Protein AF-A0A848W5V4-F1 (afdb_monomer_lite)

pLDDT: mean 82.14, std 10.91, range [45.38, 94.44]

Secondary structure (DSSP, 8-state):
-HHHHHHHHHHHHHHHHHHHHHSSS-HHHHHHHHHHHHHT--HHHHHHHHHHHHHHTT-SS--HHHHHHHHHHHHHHHHHTT--

Foldseek 3Di:
DVVVVVVVVVVVVVQVVCCVVQVDPQLLSLQLVLQCVVPVDDSVVSSVVLCVVLVVVVCPPDDSVSSNVSSCVSVVVVVVVPDD

Radius of gyration: 15.07 Å; chains: 1; bounding box: 23×45×31 Å

Structure (mmCIF, N/CA/C/O backbone):
data_AF-A0A848W5V4-F1
#
_entry.id   AF-A0A848W5V4-F1
#
loop_
_atom_site.group_PDB
_atom_site.id
_atom_site.type_symbol
_atom_site.label_atom_id
_atom_site.label_alt_id
_atom_site.label_comp_id
_atom_site.label_asym_id
_atom_site.label_entity_id
_atom_site.label_seq_id
_atom_site.pdbx_PDB_ins_code
_atom_site.Cartn_x
_atom_site.Cartn_y
_atom_site.Cartn_z
_atom_site.occupancy
_atom_site.B_iso_or_equiv
_atom_site.auth_seq_id
_atom_site.auth_comp_id
_atom_site.auth_asym_id
_atom_site.auth_atom_id
_atom_site.pdbx_PDB_model_num
ATOM 1 N N . MET A 1 1 ? 7.035 -33.197 7.526 1.00 68.31 1 MET A N 1
ATOM 2 C CA . MET A 1 1 ? 5.608 -33.235 7.117 1.00 68.31 1 MET A CA 1
ATOM 3 C C . MET A 1 1 ? 4.696 -32.379 7.995 1.00 68.31 1 MET A C 1
ATOM 5 O O . MET A 1 1 ? 4.068 -31.497 7.433 1.00 68.31 1 MET A O 1
ATOM 9 N N . ARG A 1 2 ? 4.654 -32.534 9.333 1.00 81.75 2 ARG A N 1
ATOM 10 C CA . ARG A 1 2 ? 3.810 -31.682 10.215 1.00 81.75 2 ARG A CA 1
ATOM 11 C C . ARG A 1 2 ? 3.998 -30.170 10.008 1.00 81.75 2 ARG A C 1
ATOM 13 O O . ARG A 1 2 ? 3.015 -29.446 9.942 1.00 81.75 2 ARG A O 1
ATOM 20 N N . TRP A 1 3 ? 5.237 -29.712 9.832 1.00 90.19 3 TRP A N 1
ATOM 21 C CA . TRP A 1 3 ? 5.531 -28.297 9.578 1.00 90.19 3 TRP A CA 1
ATOM 22 C C . TRP A 1 3 ? 4.993 -27.790 8.240 1.00 90.19 3 TRP A C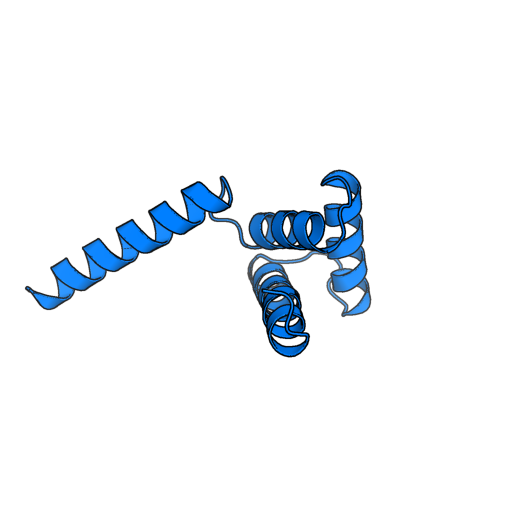 1
ATOM 24 O O . TRP A 1 3 ? 4.468 -26.690 8.180 1.00 90.19 3 TRP A O 1
ATOM 34 N N . ILE A 1 4 ? 5.052 -28.611 7.189 1.00 90.44 4 ILE A N 1
ATOM 35 C CA . ILE A 1 4 ? 4.543 -28.249 5.857 1.00 90.44 4 ILE A CA 1
ATOM 36 C C . ILE A 1 4 ? 3.026 -28.044 5.914 1.00 90.44 4 ILE A C 1
ATOM 38 O O . ILE A 1 4 ? 2.514 -27.069 5.376 1.00 90.44 4 ILE A O 1
ATOM 42 N N . VAL A 1 5 ? 2.316 -28.928 6.623 1.00 90.38 5 VAL A N 1
ATOM 43 C CA . VAL A 1 5 ? 0.865 -28.807 6.829 1.00 90.38 5 VAL A CA 1
ATOM 44 C C . VAL A 1 5 ? 0.530 -27.536 7.611 1.00 90.38 5 VAL A C 1
ATOM 46 O O . VAL A 1 5 ? -0.365 -26.798 7.215 1.00 90.38 5 VAL A O 1
ATOM 49 N N . LEU A 1 6 ? 1.281 -27.236 8.673 1.00 93.50 6 LEU A N 1
ATOM 50 C CA . LEU A 1 6 ? 1.124 -25.995 9.439 1.00 93.50 6 LEU A CA 1
ATOM 51 C C . LEU A 1 6 ? 1.338 -24.743 8.576 1.00 93.50 6 LEU A C 1
ATOM 53 O O . LEU A 1 6 ? 0.522 -23.827 8.626 1.00 93.50 6 LEU A O 1
ATOM 57 N N . PHE A 1 7 ? 2.389 -24.723 7.754 1.00 92.25 7 PHE A N 1
ATOM 58 C CA . PHE A 1 7 ? 2.662 -23.620 6.829 1.00 92.25 7 PHE A CA 1
ATOM 59 C C . PHE A 1 7 ? 1.541 -23.429 5.805 1.00 92.25 7 PHE A C 1
ATOM 61 O O . PHE A 1 7 ? 1.143 -22.296 5.543 1.00 92.25 7 PHE A O 1
ATOM 68 N N . LEU A 1 8 ? 0.999 -24.520 5.261 1.00 92.19 8 LEU A N 1
ATOM 69 C CA . LEU A 1 8 ? -0.126 -24.466 4.328 1.00 92.19 8 LEU A CA 1
ATOM 70 C C . LEU A 1 8 ? -1.380 -23.880 4.978 1.00 92.19 8 LEU A C 1
ATOM 72 O O . LEU A 1 8 ? -2.005 -22.994 4.402 1.00 92.19 8 LEU A O 1
ATOM 76 N N . VAL A 1 9 ? -1.722 -24.327 6.188 1.00 93.50 9 VAL A N 1
ATOM 77 C CA . VAL A 1 9 ? -2.881 -23.799 6.923 1.00 93.50 9 VAL A CA 1
ATOM 78 C C . VAL A 1 9 ? -2.705 -22.307 7.218 1.00 93.50 9 VAL A C 1
ATOM 80 O O . VAL A 1 9 ? -3.637 -21.535 7.008 1.00 93.50 9 VAL A O 1
ATOM 83 N N . LEU A 1 10 ? -1.507 -21.886 7.635 1.00 94.44 10 LEU A N 1
ATOM 84 C CA . LEU A 1 10 ? -1.186 -20.474 7.868 1.00 94.44 10 LEU A CA 1
ATOM 85 C C . LEU A 1 10 ? -1.298 -19.631 6.594 1.00 94.44 10 LEU A C 1
ATOM 87 O O . LEU A 1 10 ? -1.893 -18.559 6.639 1.00 94.44 10 LEU A O 1
ATOM 91 N N . MET A 1 11 ? -0.775 -20.112 5.462 1.00 90.94 11 MET A N 1
ATOM 92 C CA . MET A 1 11 ? -0.894 -19.407 4.182 1.00 90.94 11 MET A CA 1
ATOM 93 C C . MET A 1 11 ? -2.353 -19.247 3.760 1.00 90.94 11 MET A C 1
ATOM 95 O O . MET A 1 11 ? -2.765 -18.142 3.419 1.00 90.94 11 MET A O 1
ATOM 99 N N . VAL A 1 12 ? -3.152 -20.316 3.833 1.00 91.81 12 VAL A N 1
ATOM 100 C CA . VAL A 1 12 ? -4.574 -20.264 3.462 1.00 91.81 12 VAL A CA 1
ATOM 101 C C . VAL A 1 12 ? -5.344 -19.316 4.381 1.00 91.81 12 VAL A C 1
ATOM 103 O O . VAL A 1 12 ? -6.132 -18.506 3.897 1.00 91.81 12 VAL A O 1
ATOM 106 N N . ALA A 1 13 ? -5.092 -19.366 5.691 1.00 91.62 13 ALA A N 1
ATOM 107 C CA . ALA A 1 13 ? -5.720 -18.462 6.648 1.00 91.62 13 ALA A CA 1
ATOM 108 C C . ALA A 1 13 ? -5.335 -16.996 6.392 1.00 91.62 13 ALA A C 1
ATOM 110 O O . ALA A 1 13 ? -6.209 -16.131 6.387 1.00 91.62 13 ALA A O 1
ATOM 111 N N . ALA A 1 14 ? -4.055 -16.718 6.126 1.00 87.75 14 ALA A N 1
ATOM 112 C CA . ALA A 1 14 ? -3.574 -15.375 5.822 1.00 87.75 14 ALA A CA 1
ATOM 113 C C . ALA A 1 14 ? -4.201 -14.834 4.531 1.00 87.75 14 ALA A C 1
ATOM 115 O O . ALA A 1 14 ? -4.786 -13.755 4.544 1.00 87.75 14 ALA A O 1
ATOM 116 N N . SER A 1 15 ? -4.163 -15.602 3.439 1.00 87.88 15 SER A N 1
ATOM 117 C CA . SER A 1 15 ? -4.790 -15.207 2.175 1.00 87.88 15 SER A CA 1
ATOM 118 C C . SER A 1 15 ? -6.301 -15.020 2.316 1.00 87.88 15 SER A C 1
ATOM 120 O O . SER A 1 15 ? -6.848 -14.066 1.767 1.00 87.88 15 SER A O 1
ATOM 122 N N . GLY A 1 16 ? -6.970 -15.884 3.084 1.00 88.06 16 GLY A N 1
ATOM 123 C CA . GLY A 1 16 ? -8.396 -15.761 3.382 1.00 88.06 16 GLY A CA 1
ATOM 124 C C . GLY A 1 16 ? -8.723 -14.485 4.157 1.00 88.06 16 GLY A C 1
ATOM 125 O O . GLY A 1 16 ? -9.637 -13.758 3.776 1.00 88.06 16 GLY A O 1
ATOM 126 N N . ALA A 1 17 ? -7.943 -14.165 5.191 1.00 87.38 17 ALA A N 1
ATOM 127 C CA . ALA A 1 17 ? -8.103 -12.937 5.969 1.00 87.38 17 ALA A CA 1
ATOM 128 C C . ALA A 1 17 ? -7.871 -11.684 5.112 1.00 87.38 17 ALA A C 1
ATOM 130 O O . ALA A 1 17 ? -8.656 -10.737 5.160 1.00 87.38 17 ALA A O 1
ATOM 131 N N . THR A 1 18 ? -6.831 -11.692 4.276 1.00 87.00 18 THR A N 1
ATOM 132 C CA . THR A 1 18 ? -6.545 -10.594 3.349 1.00 87.00 18 THR A CA 1
ATOM 133 C C . THR A 1 18 ? -7.665 -10.416 2.329 1.00 87.00 18 THR A C 1
ATOM 135 O O . THR A 1 18 ? -8.112 -9.295 2.096 1.00 87.00 18 THR A O 1
ATOM 138 N N . PHE A 1 19 ? -8.169 -11.507 1.752 1.00 88.88 19 PHE A N 1
ATOM 139 C CA . PHE A 1 19 ? -9.275 -11.442 0.804 1.00 88.88 19 PHE A CA 1
ATOM 140 C C . PHE A 1 19 ? -10.571 -10.956 1.465 1.00 88.88 19 PHE A C 1
ATOM 142 O O . PHE A 1 19 ? -11.283 -10.154 0.873 1.00 88.88 19 PHE A O 1
ATOM 149 N N . ALA A 1 20 ? -10.863 -11.367 2.700 1.00 88.69 20 ALA A N 1
ATOM 150 C CA . ALA A 1 20 ? -12.032 -10.884 3.435 1.00 88.69 20 ALA A CA 1
ATOM 151 C C . ALA A 1 20 ? -11.952 -9.377 3.744 1.00 88.69 20 ALA A C 1
ATOM 153 O O . ALA A 1 20 ? -12.956 -8.679 3.633 1.00 88.69 20 ALA A O 1
ATOM 154 N N . GLY A 1 21 ? -10.766 -8.863 4.089 1.00 83.69 21 GLY A N 1
ATOM 155 C CA . GLY A 1 21 ? -10.567 -7.435 4.359 1.00 83.69 21 GLY A CA 1
ATOM 156 C C . GLY A 1 21 ? -10.561 -6.565 3.099 1.00 83.69 21 GLY A C 1
ATOM 157 O O . GLY A 1 21 ? -11.065 -5.443 3.108 1.00 83.69 21 GLY A O 1
ATOM 158 N N . TYR A 1 22 ? -10.014 -7.083 1.996 1.00 85.00 22 TYR A N 1
ATOM 159 C CA . TYR A 1 22 ? -9.751 -6.288 0.799 1.00 85.00 22 TYR A CA 1
ATOM 160 C C . TYR A 1 22 ? -10.508 -6.710 -0.464 1.00 85.00 22 TYR A C 1
ATOM 162 O O . TYR A 1 22 ? -10.304 -6.113 -1.516 1.00 85.00 22 TYR A O 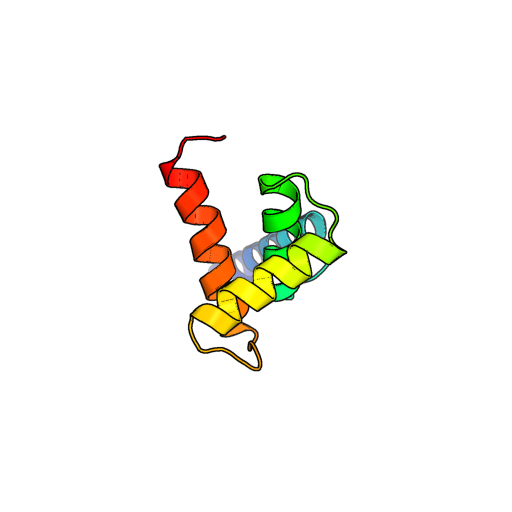1
ATOM 170 N N . GLY A 1 23 ? -11.326 -7.758 -0.435 1.00 84.81 23 GLY A N 1
ATOM 171 C CA . GLY A 1 23 ? -12.036 -8.285 -1.612 1.00 84.81 23 GLY A CA 1
ATOM 172 C C . GLY A 1 23 ? -11.143 -8.665 -2.806 1.00 84.81 23 GLY A C 1
ATOM 173 O O . GLY A 1 23 ? -11.644 -8.917 -3.897 1.00 84.81 23 GLY A O 1
ATOM 174 N N . SER A 1 24 ? -9.820 -8.645 -2.634 1.00 88.00 24 SER A N 1
ATOM 175 C CA . SER A 1 24 ? -8.811 -8.833 -3.669 1.00 88.00 24 SER A CA 1
ATOM 176 C C . SER A 1 24 ? -7.485 -9.203 -3.016 1.00 88.00 24 SER A C 1
ATOM 178 O O . SER A 1 24 ? -7.175 -8.741 -1.918 1.00 88.00 24 SER A O 1
ATOM 180 N N . LEU A 1 25 ? -6.674 -9.995 -3.715 1.00 85.31 25 LEU A N 1
ATOM 181 C CA . LEU A 1 25 ? -5.282 -10.268 -3.346 1.00 85.31 25 LEU A CA 1
ATOM 182 C C . LEU A 1 25 ? -4.292 -9.314 -4.040 1.00 85.31 25 LEU A C 1
ATOM 184 O O . LEU A 1 25 ? -3.085 -9.515 -3.950 1.00 85.31 25 LEU A O 1
ATOM 188 N N . SER A 1 26 ? -4.783 -8.289 -4.748 1.00 87.62 26 SER A N 1
ATOM 189 C CA . SER A 1 26 ? -3.930 -7.305 -5.416 1.00 87.62 26 SER A CA 1
ATOM 190 C C . SER A 1 26 ? -3.480 -6.194 -4.450 1.00 87.62 26 SER A C 1
ATOM 192 O O . SER A 1 26 ? -4.330 -5.477 -3.909 1.00 87.62 26 SER A O 1
ATOM 194 N N . PRO A 1 27 ? -2.160 -5.965 -4.287 1.00 85.00 27 PRO A N 1
ATOM 195 C CA . PRO A 1 27 ? -1.632 -4.918 -3.406 1.00 85.00 27 PRO A CA 1
ATOM 196 C C . PRO A 1 27 ? -2.143 -3.518 -3.752 1.00 85.00 27 PRO A C 1
ATOM 198 O O . PRO A 1 27 ? -2.377 -2.695 -2.872 1.00 85.00 27 PRO A O 1
ATOM 201 N N . CYS A 1 28 ? -2.393 -3.256 -5.037 1.00 86.31 28 CYS A N 1
ATOM 202 C CA . CYS A 1 28 ? -2.952 -1.982 -5.480 1.00 86.31 28 CYS A CA 1
ATOM 203 C C . CYS A 1 28 ? -4.361 -1.741 -4.921 1.00 86.31 28 CYS A C 1
ATOM 205 O O . CYS A 1 28 ? -4.689 -0.616 -4.558 1.00 86.31 28 CYS A O 1
ATOM 207 N N . ARG A 1 29 ? -5.197 -2.783 -4.799 1.00 88.69 29 ARG A N 1
ATOM 208 C CA . ARG A 1 29 ? -6.523 -2.646 -4.179 1.00 88.69 29 ARG A CA 1
ATOM 209 C C . ARG A 1 29 ? -6.370 -2.395 -2.676 1.00 88.69 29 ARG A C 1
ATOM 211 O O . ARG A 1 29 ? -7.107 -1.584 -2.121 1.00 88.69 29 ARG A O 1
ATOM 218 N N . TRP A 1 30 ? -5.400 -3.040 -2.025 1.00 89.94 30 TRP A N 1
ATOM 219 C CA . TRP A 1 30 ? -5.130 -2.818 -0.599 1.00 89.94 30 TRP A CA 1
ATOM 220 C C . TRP A 1 30 ? -4.770 -1.359 -0.324 1.00 89.94 30 TRP A C 1
ATOM 222 O O . TRP A 1 30 ? -5.362 -0.737 0.555 1.00 89.94 30 TRP A O 1
ATOM 232 N N . LEU A 1 31 ? -3.884 -0.791 -1.150 1.00 88.19 31 LEU A N 1
ATOM 233 C CA . LEU A 1 31 ? -3.506 0.620 -1.104 1.00 88.19 31 LEU A CA 1
ATOM 234 C C . LEU A 1 31 ? -4.709 1.554 -1.245 1.00 88.19 31 LEU A C 1
ATOM 236 O O . LEU A 1 31 ? -4.853 2.471 -0.441 1.00 88.19 31 LEU A O 1
ATOM 240 N N . VAL A 1 32 ? -5.577 1.331 -2.238 1.00 89.12 32 VAL A N 1
ATOM 241 C CA . VAL A 1 32 ? -6.744 2.198 -2.472 1.00 89.12 32 VAL A CA 1
ATOM 242 C C . VAL A 1 32 ? -7.685 2.196 -1.274 1.00 89.12 32 VAL A C 1
ATOM 244 O O . VAL A 1 32 ? -8.118 3.264 -0.850 1.00 89.12 32 VAL A O 1
ATOM 247 N N . VAL A 1 33 ? -7.972 1.025 -0.704 1.00 88.88 33 VAL A N 1
ATOM 248 C CA . VAL A 1 33 ? -8.922 0.937 0.409 1.00 88.88 33 VAL A CA 1
ATOM 249 C C . VAL A 1 33 ? -8.363 1.463 1.715 1.00 88.88 33 VAL A C 1
ATOM 251 O O . VAL A 1 33 ? -9.076 2.190 2.401 1.00 88.88 33 VAL A O 1
ATOM 254 N N . ASP A 1 34 ? -7.091 1.219 2.020 1.00 87.31 34 ASP A N 1
ATOM 255 C CA . ASP A 1 34 ? -6.477 1.848 3.192 1.00 87.31 34 ASP A CA 1
ATOM 256 C C . ASP A 1 34 ? -6.361 3.370 3.009 1.00 87.31 34 ASP A C 1
ATOM 258 O O . ASP A 1 34 ? -6.616 4.129 3.940 1.00 87.31 34 ASP A O 1
ATOM 262 N N . THR A 1 35 ? -6.053 3.849 1.798 1.00 85.56 35 THR A N 1
ATOM 263 C CA . THR A 1 35 ? -6.005 5.293 1.511 1.00 85.56 35 THR A CA 1
ATOM 264 C C . THR A 1 35 ? -7.383 5.934 1.662 1.00 85.56 35 THR A C 1
ATOM 266 O O . THR A 1 35 ? -7.496 7.006 2.259 1.00 85.56 35 THR A O 1
ATOM 269 N N . ALA A 1 36 ? -8.437 5.288 1.155 1.00 88.06 36 ALA A N 1
ATOM 270 C CA . ALA A 1 36 ? -9.815 5.746 1.310 1.00 88.06 36 ALA A CA 1
ATOM 271 C C . ALA A 1 36 ? -10.224 5.780 2.791 1.00 88.06 36 ALA A C 1
ATOM 273 O O . ALA A 1 36 ? -10.740 6.795 3.257 1.00 88.06 36 ALA A O 1
ATOM 274 N N . ALA A 1 37 ? -9.910 4.723 3.546 1.00 86.50 37 ALA A N 1
ATOM 275 C CA . ALA A 1 37 ? -10.194 4.638 4.976 1.00 86.50 37 ALA A CA 1
ATOM 276 C C . ALA A 1 37 ? -9.464 5.722 5.787 1.00 86.50 37 ALA A C 1
ATOM 278 O O . ALA A 1 37 ? -10.067 6.342 6.659 1.00 86.50 37 ALA A O 1
ATOM 279 N N . HIS A 1 38 ? -8.196 6.004 5.473 1.00 82.44 38 HIS A N 1
ATOM 280 C CA . HIS A 1 38 ? -7.408 7.014 6.184 1.00 82.44 38 HIS A CA 1
ATOM 281 C C . HIS A 1 38 ? -7.803 8.455 5.858 1.00 82.44 38 HIS A C 1
ATOM 283 O O . HIS A 1 38 ? -7.704 9.331 6.712 1.00 82.44 38 HIS A O 1
ATOM 289 N N . THR A 1 39 ? -8.211 8.728 4.620 1.00 81.50 39 THR A N 1
ATOM 290 C CA . THR A 1 39 ? -8.494 10.100 4.167 1.00 81.50 39 THR A CA 1
ATOM 291 C C . THR A 1 39 ? -9.977 10.464 4.209 1.00 81.50 39 THR A C 1
ATOM 293 O O . THR A 1 39 ? -10.311 11.635 4.041 1.00 81.50 39 THR A O 1
ATOM 296 N N . GLY A 1 40 ? -10.870 9.485 4.393 1.00 85.00 40 GLY A N 1
ATOM 297 C CA . GLY A 1 40 ? -12.318 9.668 4.261 1.00 85.00 40 GLY A CA 1
ATOM 298 C C . GLY A 1 40 ? -12.763 9.987 2.828 1.00 85.00 40 GLY A C 1
ATOM 299 O O . GLY A 1 40 ? -13.889 10.434 2.615 1.00 85.00 40 GLY A O 1
ATOM 300 N N . LEU A 1 41 ? -11.878 9.803 1.841 1.00 86.50 41 LEU A N 1
ATOM 301 C CA . LEU A 1 41 ? -12.154 10.096 0.439 1.00 86.50 41 LEU A CA 1
ATOM 302 C C . LEU A 1 41 ? -12.878 8.922 -0.234 1.00 86.50 41 LEU A C 1
ATOM 304 O O . LEU A 1 41 ? -12.602 7.763 0.080 1.00 86.50 41 LEU A O 1
ATOM 308 N N . PRO A 1 42 ? -13.749 9.196 -1.222 1.00 88.81 42 PRO A N 1
ATOM 309 C CA . PRO A 1 42 ? -14.321 8.145 -2.053 1.00 88.81 42 PRO A CA 1
ATOM 310 C C . PRO A 1 42 ? -13.224 7.408 -2.835 1.00 88.81 42 PRO A C 1
ATOM 312 O O . PRO A 1 42 ? -12.214 8.003 -3.223 1.00 88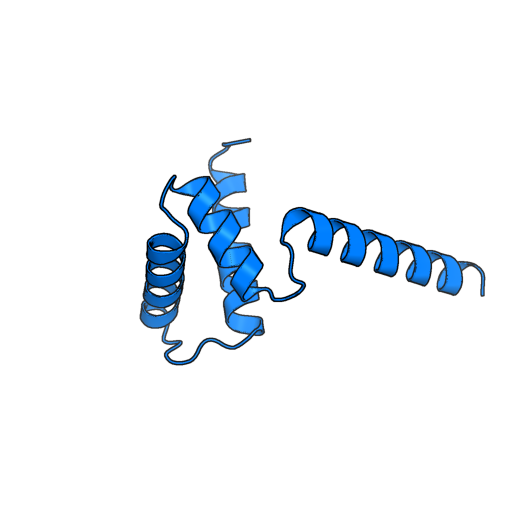.81 42 PRO A O 1
ATOM 315 N N . GLU A 1 43 ? -13.438 6.117 -3.110 1.00 85.00 43 GLU A N 1
ATOM 316 C CA . GLU A 1 43 ? -12.428 5.230 -3.713 1.00 85.00 43 GLU A CA 1
ATOM 317 C C . GLU A 1 43 ? -11.854 5.759 -5.036 1.00 85.00 43 GLU A C 1
ATOM 319 O O . GLU A 1 43 ? -10.665 5.596 -5.307 1.00 85.00 43 GLU A O 1
ATOM 324 N N . SER A 1 44 ? -12.661 6.453 -5.844 1.00 85.31 44 SER A N 1
ATOM 325 C CA . SER A 1 44 ? -12.208 7.078 -7.091 1.00 85.31 44 SER A CA 1
ATOM 326 C C . SER A 1 44 ? -11.115 8.121 -6.844 1.00 85.31 44 SER A C 1
ATOM 328 O O . SER A 1 44 ? -10.077 8.104 -7.507 1.00 85.31 44 SER A O 1
ATOM 330 N N . VAL A 1 45 ? -11.291 8.975 -5.836 1.00 86.44 45 VAL A N 1
ATOM 331 C CA . VAL A 1 45 ? -10.320 10.012 -5.466 1.00 86.44 45 VAL A CA 1
ATOM 332 C C . VAL A 1 45 ? -9.133 9.399 -4.727 1.00 86.44 45 VAL A C 1
ATOM 334 O O . VAL A 1 45 ? -7.995 9.786 -4.986 1.00 86.44 45 VAL A O 1
ATOM 337 N N . ALA A 1 46 ? -9.361 8.401 -3.870 1.00 86.62 46 ALA A N 1
ATOM 338 C CA . ALA A 1 46 ? -8.284 7.662 -3.212 1.00 86.62 46 ALA A CA 1
ATOM 339 C C . ALA A 1 46 ? -7.371 6.958 -4.230 1.00 86.62 46 ALA A C 1
ATOM 341 O O . ALA A 1 46 ? -6.150 7.002 -4.099 1.00 86.62 46 ALA A O 1
ATOM 342 N N . SER A 1 47 ? -7.943 6.379 -5.290 1.00 85.12 47 SER A N 1
ATOM 343 C CA . SER A 1 47 ? -7.176 5.745 -6.365 1.00 85.12 47 SER A CA 1
ATOM 344 C C . SER A 1 47 ? -6.364 6.748 -7.184 1.00 85.12 47 SER A C 1
ATOM 346 O O . SER A 1 47 ? -5.196 6.496 -7.479 1.00 85.12 47 SER A O 1
ATOM 348 N N . ALA A 1 48 ? -6.940 7.915 -7.487 1.00 85.56 48 ALA A N 1
ATOM 349 C CA . ALA A 1 48 ? -6.229 8.995 -8.158 1.00 85.56 48 ALA A CA 1
ATOM 350 C C . ALA A 1 48 ? -5.084 9.525 -7.286 1.00 85.56 48 ALA A C 1
ATOM 352 O O . ALA A 1 48 ? -3.978 9.717 -7.780 1.00 85.56 48 ALA A O 1
ATOM 353 N N . ARG A 1 49 ? -5.319 9.689 -5.979 1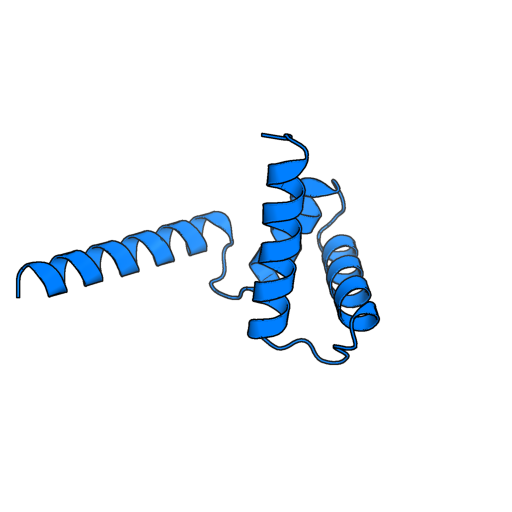.00 84.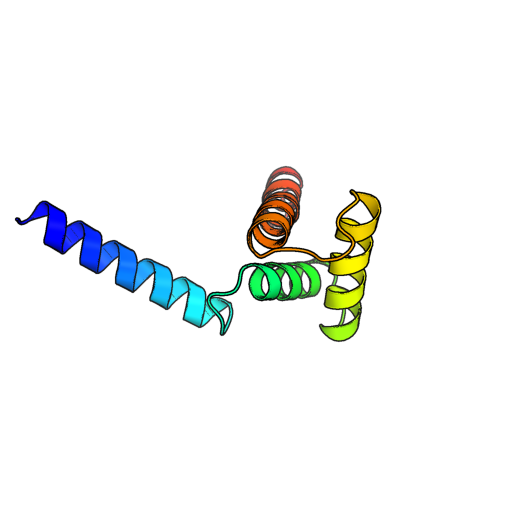25 49 ARG A N 1
ATOM 354 C CA . ARG A 1 49 ? -4.302 10.115 -5.012 1.00 84.25 49 ARG A CA 1
ATOM 355 C C . ARG A 1 49 ? -3.165 9.105 -4.899 1.00 84.25 49 ARG A C 1
ATOM 357 O O . ARG A 1 49 ? -2.011 9.508 -4.931 1.00 84.25 49 ARG A O 1
ATOM 364 N N . ALA A 1 50 ? -3.481 7.814 -4.808 1.00 83.69 50 ALA A N 1
ATOM 365 C CA . ALA A 1 50 ? -2.481 6.753 -4.759 1.00 83.69 50 ALA A CA 1
ATOM 366 C C . ALA A 1 50 ? -1.612 6.740 -6.027 1.00 83.69 50 ALA A C 1
ATOM 368 O O . ALA A 1 50 ? -0.392 6.651 -5.939 1.00 83.69 50 ALA A O 1
ATOM 369 N N . ARG A 1 51 ? -2.223 6.891 -7.210 1.00 81.75 51 ARG A N 1
ATOM 370 C CA . ARG A 1 51 ? -1.488 6.998 -8.481 1.00 81.75 51 ARG A CA 1
ATOM 371 C C . ARG A 1 51 ? -0.660 8.273 -8.581 1.00 81.75 51 ARG A C 1
ATOM 373 O O . ARG A 1 51 ? 0.456 8.213 -9.071 1.00 81.75 51 ARG A O 1
ATOM 380 N N . ALA A 1 52 ? -1.183 9.402 -8.111 1.00 83.75 52 ALA A N 1
ATOM 381 C CA . ALA A 1 52 ? -0.447 10.661 -8.090 1.00 83.75 52 ALA A CA 1
ATOM 382 C C . ALA A 1 52 ? 0.777 10.579 -7.166 1.00 83.75 52 ALA A C 1
ATOM 384 O O . ALA A 1 52 ? 1.852 11.022 -7.553 1.00 83.75 52 ALA A O 1
ATOM 385 N N . ASP A 1 53 ? 0.638 9.966 -5.986 1.00 82.19 53 ASP A N 1
ATOM 386 C CA . ASP A 1 53 ? 1.765 9.723 -5.082 1.00 82.19 53 ASP A CA 1
ATOM 387 C C . ASP A 1 53 ? 2.831 8.836 -5.740 1.00 82.19 53 ASP A C 1
ATOM 389 O O . ASP A 1 53 ? 4.008 9.178 -5.716 1.00 82.19 53 ASP A O 1
ATOM 393 N N . MET A 1 54 ? 2.428 7.751 -6.406 1.00 82.38 54 MET A N 1
ATOM 394 C CA . MET A 1 54 ? 3.351 6.876 -7.144 1.00 82.38 54 MET A CA 1
ATOM 395 C C . MET A 1 54 ? 4.037 7.604 -8.313 1.00 82.38 54 MET A C 1
ATOM 397 O O . MET A 1 54 ? 5.257 7.536 -8.451 1.00 82.38 54 MET A O 1
ATOM 401 N N . ALA A 1 55 ? 3.295 8.405 -9.080 1.00 83.50 55 ALA A N 1
ATOM 402 C CA . ALA A 1 55 ? 3.849 9.201 -10.174 1.00 83.50 55 ALA A CA 1
ATOM 403 C C . ALA A 1 55 ? 4.885 10.231 -9.689 1.00 83.50 55 ALA A C 1
ATOM 405 O O . ALA A 1 55 ? 5.890 10.455 -10.362 1.00 83.50 55 ALA A O 1
ATOM 406 N N . LEU A 1 56 ? 4.690 10.823 -8.503 1.00 81.88 56 LEU A N 1
ATOM 407 C CA . LEU A 1 56 ? 5.670 11.722 -7.877 1.00 81.88 56 LEU A CA 1
ATOM 408 C C . LEU A 1 56 ? 6.971 11.008 -7.480 1.00 81.88 56 LEU A C 1
ATOM 410 O O . LEU A 1 56 ? 8.011 11.656 -7.386 1.00 81.88 56 LEU A O 1
ATOM 414 N N . HIS A 1 57 ? 6.925 9.691 -7.274 1.00 77.06 57 HIS A N 1
ATOM 415 C CA . HIS A 1 57 ? 8.097 8.859 -6.996 1.00 77.06 57 HIS A CA 1
ATOM 416 C C . HIS A 1 57 ? 8.728 8.258 -8.266 1.00 77.06 57 HIS A C 1
ATOM 418 O O . HIS A 1 57 ? 9.741 7.570 -8.168 1.00 77.06 57 HIS A O 1
ATOM 424 N N . GLY A 1 58 ? 8.195 8.580 -9.453 1.00 75.62 58 GLY A N 1
ATOM 425 C CA . GLY A 1 58 ? 8.732 8.159 -10.750 1.00 75.62 58 GLY A CA 1
ATOM 426 C C . GLY A 1 58 ? 8.022 6.963 -11.391 1.00 75.62 58 GLY A C 1
ATOM 427 O O . GLY A 1 58 ? 8.373 6.594 -12.511 1.00 75.62 58 GLY A O 1
ATOM 428 N N . ASP A 1 59 ? 7.000 6.397 -10.743 1.00 75.38 59 ASP A N 1
ATOM 429 C CA . ASP A 1 59 ? 6.275 5.225 -11.242 1.00 75.38 59 ASP A CA 1
ATOM 430 C C . ASP A 1 59 ? 5.080 5.649 -12.107 1.00 75.38 59 ASP A C 1
ATOM 432 O O . ASP A 1 59 ? 3.994 5.959 -11.612 1.00 75.38 59 ASP A O 1
ATOM 436 N N . ILE A 1 60 ? 5.292 5.688 -13.426 1.00 69.31 60 ILE A N 1
ATOM 437 C CA . ILE A 1 60 ? 4.266 6.091 -14.406 1.00 69.31 60 ILE A CA 1
ATOM 438 C C . ILE A 1 60 ? 3.282 4.941 -14.699 1.00 69.31 60 ILE A C 1
ATOM 440 O O . ILE A 1 60 ? 2.105 5.196 -14.949 1.00 69.31 60 ILE A O 1
ATOM 444 N N . ASP A 1 61 ? 3.735 3.687 -14.589 1.00 75.12 61 ASP A N 1
ATOM 445 C CA . ASP A 1 61 ? 2.908 2.475 -14.675 1.00 75.12 61 ASP A CA 1
ATOM 446 C C . ASP A 1 61 ? 3.200 1.575 -13.460 1.00 75.12 61 ASP A C 1
ATOM 448 O O . ASP A 1 61 ? 4.137 0.772 -13.493 1.00 75.12 61 ASP A O 1
ATOM 452 N N . PRO A 1 62 ? 2.453 1.728 -12.350 1.00 74.00 62 PRO A N 1
ATOM 453 C CA . PRO A 1 62 ? 2.787 1.066 -11.098 1.00 74.00 62 PRO A CA 1
ATOM 454 C C . PRO A 1 62 ? 2.592 -0.445 -11.207 1.00 74.00 62 PRO A C 1
ATOM 456 O O . PRO A 1 62 ? 1.501 -0.945 -11.509 1.00 74.00 62 PRO A O 1
ATOM 459 N N . THR A 1 63 ? 3.650 -1.190 -10.908 1.00 84.19 63 THR A N 1
ATOM 460 C CA . THR A 1 63 ? 3.597 -2.644 -10.816 1.00 84.19 63 THR A CA 1
ATOM 461 C C . THR A 1 63 ? 2.985 -3.075 -9.479 1.00 84.19 63 THR A C 1
ATOM 463 O O . THR A 1 63 ? 2.769 -2.289 -8.553 1.00 84.19 63 THR A O 1
ATOM 466 N N . SER A 1 64 ? 2.718 -4.377 -9.334 1.00 82.44 64 SER A N 1
ATOM 467 C CA . SER A 1 64 ? 2.219 -4.926 -8.064 1.00 82.44 64 SER A CA 1
ATOM 468 C C . SER A 1 64 ? 3.193 -4.712 -6.897 1.00 82.44 64 SER A C 1
ATOM 470 O O . SER A 1 64 ? 2.750 -4.628 -5.751 1.00 82.44 64 SER A O 1
ATOM 472 N N . VAL A 1 65 ? 4.497 -4.618 -7.177 1.00 84.00 65 VAL A N 1
ATOM 473 C CA . VAL A 1 65 ? 5.534 -4.380 -6.164 1.00 84.00 65 VAL A CA 1
ATOM 474 C C . VAL A 1 65 ? 5.499 -2.928 -5.697 1.00 84.00 65 VAL A C 1
ATOM 476 O O . VAL A 1 65 ? 5.524 -2.686 -4.491 1.00 84.00 65 VAL A O 1
ATOM 479 N N . ASP A 1 66 ? 5.340 -1.984 -6.620 1.00 85.19 66 ASP A N 1
ATOM 480 C CA . ASP A 1 66 ? 5.304 -0.548 -6.311 1.00 85.19 66 ASP A CA 1
ATOM 481 C C . ASP A 1 66 ? 4.069 -0.217 -5.467 1.00 85.19 66 ASP A C 1
ATOM 483 O O . ASP A 1 66 ? 4.158 0.436 -4.424 1.00 85.19 66 ASP A O 1
ATOM 487 N N . CYS A 1 67 ? 2.922 -0.806 -5.823 1.00 85.38 67 CYS A N 1
ATOM 488 C CA . CYS A 1 67 ? 1.711 -0.742 -5.010 1.00 85.38 67 CYS A CA 1
ATOM 489 C C . CYS A 1 67 ? 1.905 -1.323 -3.603 1.00 85.38 67 CYS A C 1
ATOM 491 O O . CYS A 1 67 ? 1.375 -0.778 -2.635 1.00 85.38 67 CYS A O 1
ATOM 493 N N . LEU A 1 68 ? 2.640 -2.433 -3.470 1.00 86.44 68 LEU A N 1
ATOM 494 C CA . LEU A 1 68 ? 2.901 -3.051 -2.171 1.00 86.44 68 LEU A CA 1
ATOM 495 C C . LEU A 1 68 ? 3.810 -2.166 -1.308 1.00 86.44 68 LEU A C 1
ATOM 497 O O . LEU A 1 68 ? 3.541 -1.995 -0.120 1.00 86.44 68 LEU A O 1
ATOM 501 N N . GLN A 1 69 ? 4.848 -1.566 -1.893 1.00 86.94 69 GLN A N 1
ATOM 502 C CA . GLN A 1 69 ? 5.727 -0.631 -1.188 1.00 86.94 69 GLN A CA 1
ATOM 503 C C . GLN A 1 69 ? 4.978 0.635 -0.760 1.00 86.94 69 GLN A C 1
ATOM 505 O O . GLN A 1 69 ? 5.103 1.074 0.383 1.00 86.94 69 GLN A O 1
ATOM 510 N N . ALA A 1 70 ? 4.157 1.204 -1.645 1.00 85.62 70 ALA A N 1
ATOM 511 C CA . ALA A 1 70 ? 3.295 2.333 -1.318 1.00 85.62 70 ALA A CA 1
ATOM 512 C C . ALA A 1 70 ? 2.296 1.983 -0.203 1.00 85.62 70 ALA A C 1
ATOM 514 O O . ALA A 1 70 ? 2.125 2.764 0.732 1.00 85.62 70 ALA A O 1
ATOM 515 N N . TRP A 1 71 ? 1.701 0.787 -0.238 1.00 87.19 71 TRP A N 1
ATOM 516 C CA . TRP A 1 71 ? 0.806 0.306 0.817 1.00 87.19 71 TRP A CA 1
ATOM 517 C C . TRP A 1 71 ? 1.516 0.196 2.168 1.00 87.19 71 TRP A C 1
ATOM 519 O O . TRP A 1 71 ? 0.994 0.677 3.174 1.00 87.19 71 TRP A O 1
ATOM 529 N N . TRP A 1 72 ? 2.737 -0.349 2.192 1.00 85.94 72 TRP A N 1
ATOM 530 C CA . TRP A 1 72 ? 3.572 -0.350 3.395 1.00 85.94 72 TRP A CA 1
ATOM 531 C C . TRP A 1 72 ? 3.835 1.079 3.889 1.00 85.94 72 TRP A C 1
ATOM 533 O O . TRP A 1 72 ? 3.637 1.354 5.069 1.00 85.94 72 TRP A O 1
ATOM 543 N N . ARG A 1 73 ? 4.204 2.022 3.015 1.00 83.25 73 ARG A N 1
ATOM 544 C CA . ARG A 1 73 ? 4.431 3.420 3.426 1.00 83.25 73 ARG A CA 1
ATOM 545 C C . ARG A 1 73 ? 3.201 4.034 4.087 1.00 83.25 73 ARG A C 1
ATOM 547 O O . ARG A 1 73 ? 3.338 4.594 5.167 1.00 83.25 73 ARG A O 1
ATOM 554 N N . VAL A 1 74 ? 2.015 3.875 3.498 1.00 79.44 74 VAL A N 1
ATOM 555 C CA . VAL A 1 74 ? 0.761 4.368 4.092 1.00 79.44 74 VAL A CA 1
ATOM 556 C C . VAL A 1 74 ? 0.514 3.712 5.450 1.00 79.44 74 VAL A C 1
ATOM 558 O O . VAL A 1 74 ? 0.299 4.407 6.437 1.00 79.44 74 VAL A O 1
ATOM 561 N N . ARG A 1 75 ? 0.618 2.384 5.537 1.00 80.00 75 ARG A N 1
ATOM 562 C CA . ARG A 1 75 ? 0.294 1.638 6.759 1.00 80.00 75 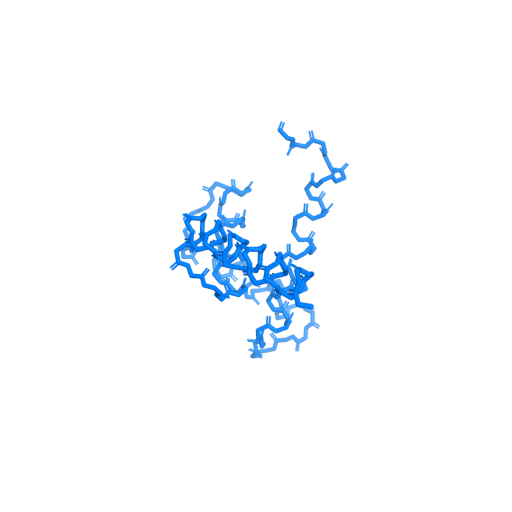ARG A CA 1
ATOM 563 C C . ARG A 1 75 ? 1.256 1.921 7.914 1.00 80.00 75 ARG A C 1
ATOM 565 O O . ARG A 1 75 ? 0.828 2.053 9.059 1.00 80.00 75 ARG A O 1
ATOM 572 N N . PHE A 1 76 ? 2.551 2.029 7.628 1.00 77.31 76 PHE A N 1
ATOM 573 C CA . PHE A 1 76 ? 3.575 2.267 8.647 1.00 77.31 76 PHE A CA 1
ATOM 574 C C . PHE A 1 76 ? 3.754 3.749 8.989 1.00 77.31 76 PHE A C 1
ATOM 576 O O . PHE A 1 76 ? 4.087 4.054 10.134 1.00 77.31 76 PHE A O 1
ATOM 583 N N . ALA A 1 77 ? 3.453 4.672 8.068 1.00 69.50 77 ALA A N 1
ATOM 584 C CA . ALA A 1 77 ? 3.318 6.087 8.412 1.00 69.50 77 ALA A CA 1
ATOM 585 C C . ALA A 1 77 ? 2.154 6.311 9.395 1.00 69.50 77 ALA A C 1
ATOM 587 O O . ALA A 1 77 ? 2.303 7.046 10.371 1.00 69.50 77 ALA A O 1
ATOM 588 N N . SER A 1 78 ? 1.027 5.616 9.209 1.00 56.41 78 SER A N 1
ATOM 589 C CA . SER A 1 78 ? -0.102 5.645 10.150 1.00 56.41 78 SER A CA 1
ATOM 590 C C . SER A 1 78 ? 0.248 5.045 11.518 1.00 56.41 78 SER A C 1
ATOM 592 O O . SER A 1 78 ? -0.168 5.578 12.546 1.00 56.41 78 SER A O 1
ATOM 594 N N . ALA A 1 79 ? 1.067 3.986 11.556 1.00 57.38 79 ALA A N 1
ATOM 595 C CA . ALA A 1 79 ? 1.521 3.366 12.805 1.00 57.38 79 ALA A CA 1
ATOM 596 C C . ALA A 1 79 ? 2.426 4.287 13.648 1.00 57.38 79 ALA A C 1
ATOM 598 O O . ALA A 1 79 ? 2.388 4.222 14.875 1.00 57.38 79 ALA A O 1
ATOM 599 N N . GLN A 1 80 ? 3.214 5.165 13.015 1.00 52.78 80 GLN A N 1
ATOM 600 C CA . GLN A 1 80 ? 4.026 6.165 13.724 1.00 52.78 80 GLN A CA 1
ATOM 601 C C . GLN A 1 80 ? 3.204 7.347 14.258 1.00 52.78 80 GLN A C 1
ATOM 603 O O . GLN A 1 80 ? 3.575 7.924 15.276 1.00 52.78 80 GLN A O 1
ATOM 608 N N . ASN A 1 81 ? 2.076 7.678 13.621 1.00 50.66 81 ASN A N 1
ATOM 609 C CA . ASN A 1 81 ? 1.207 8.789 14.026 1.00 50.66 81 ASN A CA 1
ATOM 610 C C . ASN A 1 81 ? 0.117 8.406 15.050 1.00 50.66 81 ASN A C 1
ATOM 612 O O . ASN A 1 81 ? -0.738 9.232 15.361 1.00 50.66 81 ASN A O 1
ATOM 616 N N . GLY A 1 82 ? 0.144 7.187 15.603 1.00 45.41 82 GLY A N 1
ATOM 617 C CA . GLY A 1 82 ? -0.664 6.813 16.772 1.00 45.41 82 GLY A CA 1
ATOM 618 C C . GLY A 1 82 ? -2.184 6.814 16.566 1.00 45.41 82 GLY A C 1
ATOM 619 O O . GLY A 1 82 ? -2.919 6.891 17.545 1.00 45.41 82 GLY A O 1
ATOM 620 N N . GLN A 1 83 ? -2.668 6.733 15.325 1.00 45.38 83 GLN A N 1
ATOM 621 C CA . GLN A 1 83 ? -4.091 6.545 15.036 1.00 45.38 83 GLN A CA 1
ATOM 622 C C . GLN A 1 83 ? -4.383 5.048 14.873 1.00 45.38 83 GLN A C 1
ATOM 624 O O . GLN A 1 83 ? -4.400 4.522 13.758 1.00 45.38 83 GLN A O 1
ATOM 629 N N . LEU A 1 84 ? -4.548 4.375 16.016 1.00 45.44 84 LEU A N 1
ATOM 630 C CA . LEU A 1 84 ? -5.289 3.117 16.151 1.00 45.44 84 LEU A CA 1
ATOM 631 C C . LEU A 1 84 ? -6.706 3.434 16.632 1.00 45.44 84 LEU A C 1
ATOM 633 O O . LEU A 1 84 ? -6.820 4.248 17.576 1.00 45.44 84 LEU A O 1
#

Sequence (84 aa):
MRWIVLFLVLMVAASGATFAGYGSLSPCRWLVVDTAAHTGLPESVASARARADMALHGDIDPTSVDCLQAWWRVRFASAQNGQL